Protein AF-A0A401TE16-F1 (afdb_monomer)

Foldseek 3Di:
DPPVVVLDADDPDDPVVVVVLLVVLVVVVVVQVVDPDHDLDDPLVSDSCSVVVVLVVLVVVCVVVVHDSVPDDDDDDDDPDDPVPSPDHDDDD

InterPro domains:
  IPR026983 Dynein heavy chain [PTHR22878] (7-86)
  IPR041228 Dynein heavy chain, C-terminal domain [PF18199] (7-90)
  IPR043160 Dynein heavy chain, C-terminal domain, barrel region [G3DSA:3.10.490.20] (50-92)

Secondary structure (DSSP, 8-state):
--SGGGGSPP--S-HHHHHHHHHHHHHHHHHHHT-SS--SS--GGGSS-HHHHHHHHHHHHHHHHT--GGG---------S-GGG--SPPPP-

Structure (mmCIF, N/CA/C/O backbone):
data_AF-A0A401TE16-F1
#
_entry.id   AF-A0A401TE16-F1
#
loop_
_atom_site.group_PDB
_atom_site.id
_atom_site.type_symbol
_atom_site.label_atom_id
_atom_site.label_alt_id
_atom_site.label_comp_id
_atom_site.label_asym_id
_atom_site.label_entity_id
_atom_site.label_seq_id
_atom_site.pdbx_PDB_ins_code
_atom_site.Cartn_x
_atom_site.Cartn_y
_atom_site.Cartn_z
_atom_site.occupancy
_atom_site.B_iso_or_equiv
_atom_site.auth_seq_id
_atom_site.auth_comp_id
_atom_site.auth_asym_id
_atom_site.auth_atom_id
_atom_site.pdbx_PDB_model_num
ATOM 1 N N . LEU A 1 1 ? -12.878 23.739 12.180 1.00 40.44 1 LEU A N 1
ATOM 2 C CA . LEU A 1 1 ? -12.461 22.489 12.861 1.00 40.44 1 LEU A CA 1
ATOM 3 C C . LEU A 1 1 ? -13.090 21.216 12.248 1.00 40.44 1 LEU A C 1
ATOM 5 O O . LEU A 1 1 ? -13.186 20.213 12.936 1.00 40.44 1 LEU A O 1
ATOM 9 N N . ALA A 1 2 ? -13.498 21.216 10.968 1.00 43.56 2 ALA A N 1
ATOM 10 C CA . ALA A 1 2 ? -14.246 20.103 10.351 1.00 43.56 2 ALA A CA 1
ATOM 11 C C . ALA A 1 2 ? -13.608 19.571 9.049 1.00 43.56 2 ALA A C 1
ATOM 13 O O . ALA A 1 2 ? -14.290 18.985 8.221 1.00 43.56 2 ALA A O 1
ATOM 14 N N . ILE A 1 3 ? -12.307 19.801 8.844 1.00 46.97 3 ILE A N 1
ATOM 15 C CA . ILE A 1 3 ? -11.620 19.426 7.593 1.00 46.97 3 ILE A CA 1
ATOM 16 C C . ILE A 1 3 ? -10.877 18.083 7.734 1.00 46.97 3 ILE A C 1
ATOM 18 O O . ILE A 1 3 ? -10.700 17.375 6.752 1.00 46.97 3 ILE A O 1
ATOM 22 N N . HIS A 1 4 ? -10.533 17.648 8.953 1.00 49.03 4 HIS A N 1
ATOM 23 C CA . HIS A 1 4 ? -9.722 16.437 9.146 1.00 49.03 4 HIS A CA 1
ATOM 24 C C . HIS A 1 4 ? -10.481 15.105 9.005 1.00 49.03 4 HIS A C 1
ATOM 26 O O . HIS A 1 4 ? -9.876 14.108 8.624 1.00 49.03 4 HIS A O 1
ATOM 32 N N . PHE A 1 5 ? -11.796 15.064 9.256 1.00 42.72 5 PHE A N 1
ATOM 33 C CA . PHE A 1 5 ? -12.589 13.830 9.103 1.00 42.72 5 PHE A CA 1
ATOM 34 C C . PHE A 1 5 ? -13.029 13.552 7.655 1.00 42.72 5 PHE A C 1
ATOM 36 O O . PHE A 1 5 ? -13.472 12.447 7.357 1.00 42.72 5 PHE A O 1
ATOM 43 N N . LEU A 1 6 ? -12.862 14.513 6.738 1.00 44.81 6 LEU A N 1
ATOM 44 C CA . LEU A 1 6 ? -13.185 14.355 5.313 1.00 44.81 6 LEU A CA 1
ATOM 45 C C . LEU A 1 6 ? -12.119 13.571 4.520 1.00 44.81 6 LEU A C 1
ATOM 47 O O . LEU A 1 6 ? -12.308 13.333 3.333 1.00 44.81 6 LEU A O 1
ATOM 51 N N . GLN A 1 7 ? -11.020 13.144 5.155 1.00 59.91 7 GLN A N 1
ATOM 52 C CA . GLN A 1 7 ? -9.979 12.301 4.540 1.00 59.91 7 GLN A CA 1
ATOM 53 C C . GLN A 1 7 ? -10.082 10.810 4.908 1.00 59.91 7 GLN A C 1
ATOM 55 O O . GLN A 1 7 ? -9.154 10.041 4.655 1.00 59.91 7 GLN A O 1
ATOM 60 N N . ALA A 1 8 ? -11.183 10.376 5.521 1.00 66.06 8 ALA A N 1
ATOM 61 C CA . ALA A 1 8 ? -11.443 8.952 5.709 1.00 66.06 8 ALA A CA 1
ATOM 62 C C . ALA A 1 8 ? -11.902 8.287 4.398 1.00 66.06 8 ALA A C 1
ATOM 64 O O . ALA A 1 8 ? -12.451 8.942 3.513 1.00 66.06 8 ALA A O 1
ATOM 65 N N . TYR A 1 9 ? -11.711 6.969 4.278 1.00 80.94 9 TYR A N 1
ATOM 66 C CA . TYR A 1 9 ? -12.238 6.214 3.141 1.00 80.94 9 TYR A CA 1
ATOM 67 C C . TYR A 1 9 ? -13.783 6.272 3.140 1.00 80.94 9 TYR A C 1
ATOM 69 O O . TYR A 1 9 ? -14.400 6.120 4.204 1.00 80.94 9 TYR A O 1
ATOM 77 N N . PRO A 1 10 ? -14.427 6.499 1.980 1.00 81.31 10 PRO A N 1
ATOM 78 C CA . PRO A 1 10 ? -15.881 6.572 1.894 1.00 81.31 10 PRO A CA 1
ATOM 79 C C . PRO A 1 10 ? -16.505 5.228 2.288 1.00 81.31 10 PRO A C 1
ATOM 81 O O . PRO A 1 10 ? -16.021 4.163 1.905 1.00 81.31 10 PRO A O 1
ATOM 84 N N . SER A 1 11 ? -17.580 5.268 3.077 1.00 85.44 11 SER A N 1
ATOM 85 C CA . SER A 1 11 ? -18.240 4.066 3.585 1.00 85.44 11 SER A CA 1
ATOM 86 C C . SER A 1 11 ? -19.720 4.309 3.854 1.00 85.44 11 SER A C 1
ATOM 88 O O . SER A 1 11 ? -20.102 5.364 4.349 1.00 85.44 11 SER A O 1
ATOM 90 N N . MET A 1 12 ? -20.535 3.290 3.578 1.00 91.38 12 MET A N 1
ATOM 91 C CA . MET A 1 12 ? -21.960 3.236 3.935 1.00 91.38 12 MET A CA 1
ATOM 92 C C . MET A 1 12 ? -22.203 2.472 5.251 1.00 91.38 12 MET A C 1
ATOM 94 O O . MET A 1 12 ? -23.344 2.197 5.618 1.00 91.38 12 MET A O 1
ATOM 98 N N . LYS A 1 13 ? -21.137 2.074 5.961 1.00 89.25 13 LYS A N 1
ATOM 99 C CA . LYS A 1 13 ? -21.234 1.371 7.248 1.00 89.25 13 LYS A CA 1
ATOM 100 C C . LYS A 1 13 ? -21.739 2.331 8.331 1.00 89.25 13 LYS A C 1
ATOM 102 O O . LYS A 1 13 ? -21.332 3.487 8.384 1.00 89.25 13 LYS A O 1
ATOM 107 N N . GLN A 1 14 ? -22.559 1.826 9.254 1.00 94.81 14 GLN A N 1
ATOM 108 C CA . GLN A 1 14 ? -22.880 2.550 10.489 1.00 94.81 14 GLN A CA 1
ATOM 109 C C . GLN A 1 14 ? -21.607 2.825 11.296 1.00 94.81 14 GLN A C 1
ATOM 111 O O . GLN A 1 14 ? -20.665 2.032 11.239 1.00 94.81 14 GLN A O 1
ATOM 116 N N . LEU A 1 15 ? -21.607 3.887 12.108 1.00 92.50 15 LEU A N 1
ATOM 117 C CA . LEU A 1 15 ? -20.424 4.349 12.843 1.00 92.50 15 LEU A CA 1
ATOM 118 C C . LEU A 1 15 ? -19.703 3.221 13.597 1.00 92.50 15 LEU A C 1
ATOM 120 O O . LEU A 1 15 ? -18.506 3.051 13.425 1.00 92.50 15 LEU A O 1
ATOM 124 N N . GLY A 1 16 ? -20.423 2.388 14.357 1.00 95.25 16 GLY A N 1
ATOM 125 C CA . GLY A 1 16 ? -19.798 1.287 15.100 1.00 95.25 16 GLY A CA 1
ATOM 126 C C . GLY A 1 16 ? -19.104 0.251 14.204 1.00 95.25 16 GLY A C 1
ATOM 127 O O . GLY A 1 16 ? -18.023 -0.232 14.535 1.00 95.25 16 GLY A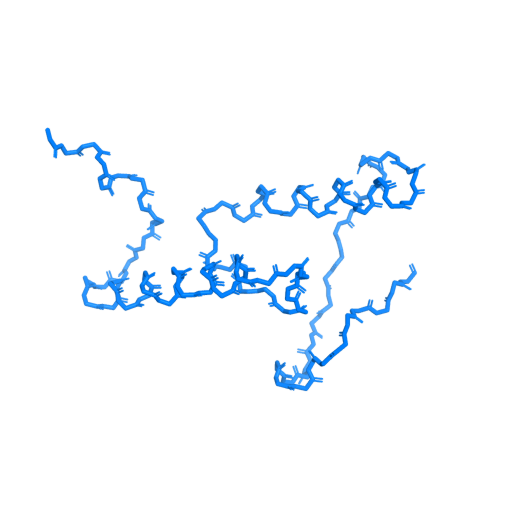 O 1
ATOM 128 N N . ALA A 1 17 ? -19.696 -0.078 13.052 1.00 94.94 17 ALA A N 1
ATOM 129 C CA . ALA A 1 17 ? -19.082 -0.977 12.075 1.00 94.94 17 ALA A CA 1
ATOM 130 C C . ALA A 1 17 ? -17.913 -0.306 11.336 1.00 94.94 17 ALA A C 1
ATOM 132 O O . ALA A 1 17 ? -16.900 -0.953 11.084 1.00 94.94 17 ALA A O 1
ATOM 133 N N . TRP A 1 18 ? -18.029 0.988 11.034 1.00 93.38 18 TRP A N 1
ATOM 134 C CA . TRP A 1 18 ? -16.965 1.785 10.431 1.00 93.38 18 TRP A CA 1
ATOM 135 C C . TRP A 1 18 ? -15.743 1.907 11.352 1.00 93.38 18 TRP A C 1
ATOM 137 O O . TRP A 1 18 ? -14.622 1.692 10.900 1.00 93.38 18 TRP A O 1
ATOM 147 N N . THR A 1 19 ? -15.940 2.167 12.648 1.00 94.00 19 THR A N 1
ATOM 148 C CA . THR A 1 19 ? -14.844 2.271 13.623 1.00 94.00 19 THR A CA 1
ATOM 149 C C . THR A 1 19 ? -14.100 0.949 13.758 1.00 94.00 19 THR A C 1
ATOM 151 O O . THR A 1 19 ? -12.873 0.944 13.754 1.00 94.00 19 THR A O 1
ATOM 154 N N . ARG A 1 20 ? -14.815 -0.184 13.815 1.00 95.44 20 ARG A N 1
ATOM 155 C CA . ARG A 1 20 ? -14.164 -1.503 13.822 1.00 95.44 20 ARG A CA 1
ATOM 156 C C . ARG A 1 20 ? -13.359 -1.737 12.547 1.00 95.44 20 ARG A C 1
ATOM 158 O O . ARG A 1 20 ? -12.218 -2.167 12.639 1.00 95.44 20 ARG A O 1
ATOM 165 N N . ASP A 1 21 ? -13.914 -1.425 11.377 1.00 94.12 21 ASP A N 1
ATOM 166 C CA . ASP A 1 21 ? -13.201 -1.557 10.099 1.00 94.12 21 ASP A CA 1
ATOM 167 C C . ASP A 1 21 ? -11.939 -0.684 10.057 1.00 94.12 21 ASP A C 1
ATOM 169 O O . ASP A 1 21 ? -10.891 -1.133 9.605 1.00 94.12 21 ASP A O 1
ATOM 173 N N . LEU A 1 22 ? -12.015 0.542 10.587 1.00 92.81 22 LEU A N 1
ATOM 174 C CA . LEU A 1 22 ? -10.861 1.429 10.710 1.00 92.81 22 LEU A CA 1
ATOM 175 C C . LEU A 1 22 ? -9.765 0.822 11.595 1.00 92.81 22 LEU A C 1
ATOM 177 O O . LEU A 1 22 ? -8.604 0.861 11.201 1.00 92.81 22 LEU A O 1
ATOM 181 N N . VAL A 1 23 ? -10.119 0.239 12.746 1.00 95.25 23 VAL A N 1
ATOM 182 C CA . VAL A 1 23 ? -9.151 -0.433 13.630 1.00 95.25 23 VAL A CA 1
ATOM 183 C C . VAL A 1 23 ? -8.422 -1.553 12.882 1.00 95.25 23 VAL A C 1
ATOM 185 O O . VAL A 1 23 ? -7.196 -1.538 12.840 1.00 95.25 23 VAL A O 1
ATOM 188 N N . HIS A 1 24 ? -9.145 -2.427 12.173 1.00 94.94 24 HIS A N 1
ATOM 189 C CA . HIS A 1 24 ? -8.527 -3.513 11.395 1.00 94.94 24 HIS A CA 1
ATOM 190 C C . HIS A 1 24 ? -7.594 -2.984 10.290 1.00 94.94 24 HIS A C 1
ATOM 192 O O . HIS A 1 24 ? -6.517 -3.532 10.051 1.00 94.94 24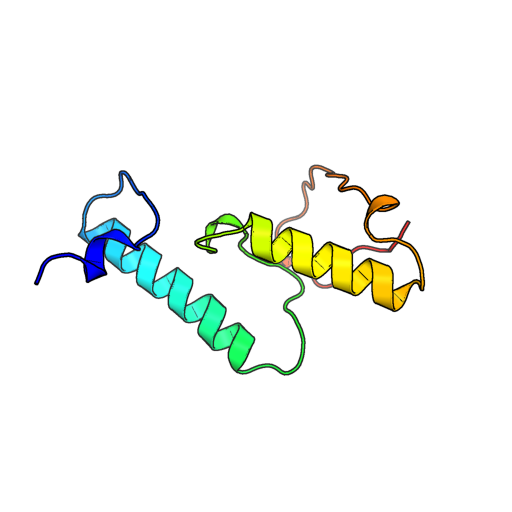 HIS A O 1
ATOM 198 N N . ARG A 1 25 ? -7.978 -1.892 9.613 1.00 94.06 25 ARG A N 1
ATOM 199 C CA . ARG A 1 25 ? -7.131 -1.243 8.596 1.00 94.06 25 ARG A CA 1
ATOM 200 C C . ARG A 1 25 ? -5.853 -0.655 9.187 1.00 94.06 25 ARG A C 1
ATOM 202 O O . ARG A 1 25 ? -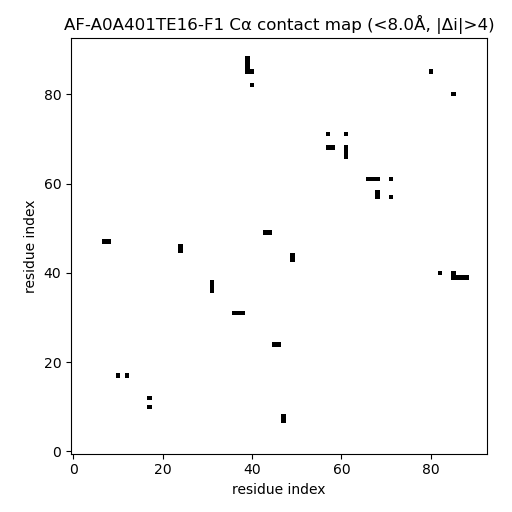4.821 -0.684 8.526 1.00 94.06 25 ARG A O 1
ATOM 209 N N . VAL A 1 26 ? -5.911 -0.095 10.392 1.00 93.81 26 VAL A N 1
ATOM 210 C CA . VAL A 1 26 ? -4.721 0.434 11.073 1.00 93.81 26 VAL A CA 1
ATOM 211 C C . VAL A 1 26 ? -3.821 -0.712 11.524 1.00 93.81 26 VAL A C 1
ATOM 213 O O . VAL A 1 26 ? -2.621 -0.668 11.269 1.00 93.81 26 VAL A O 1
ATOM 216 N N . GLU A 1 27 ? -4.394 -1.760 12.115 1.00 94.44 27 GLU A N 1
ATOM 217 C CA . GLU A 1 27 ? -3.657 -2.936 12.585 1.00 94.44 27 GLU A CA 1
ATOM 218 C C . GLU A 1 27 ? -2.887 -3.634 11.459 1.00 94.44 27 GLU A C 1
ATOM 220 O O . GLU A 1 27 ? -1.718 -3.967 11.650 1.00 94.44 27 GLU A O 1
ATOM 225 N N . GLN A 1 28 ? -3.473 -3.799 10.264 1.00 91.38 28 GLN A N 1
ATOM 226 C CA . GLN A 1 28 ? -2.736 -4.409 9.147 1.00 91.38 28 GLN A CA 1
ATOM 227 C C . GLN A 1 28 ? -1.498 -3.581 8.756 1.00 91.38 28 GLN A C 1
ATOM 229 O O . GLN A 1 28 ? -0.451 -4.141 8.436 1.00 91.38 28 GLN A O 1
ATOM 234 N N . LEU A 1 29 ? -1.629 -2.247 8.742 1.00 92.12 29 LEU A N 1
ATOM 235 C CA . LEU A 1 29 ? -0.568 -1.344 8.299 1.00 92.12 29 LEU A CA 1
ATOM 236 C C . LEU A 1 29 ? 0.5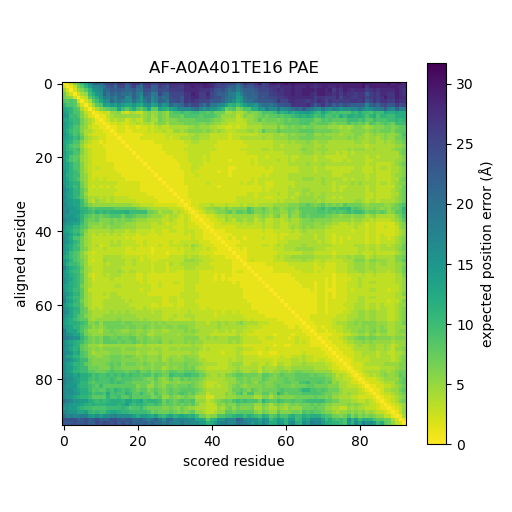23 -1.259 9.362 1.00 92.12 29 LEU A C 1
ATOM 238 O O . LEU A 1 29 ? 1.700 -1.277 9.015 1.00 92.12 29 LEU A O 1
ATOM 242 N N . ALA A 1 30 ? 0.133 -1.227 10.638 1.00 93.69 30 ALA A N 1
ATOM 243 C CA . ALA A 1 30 ? 1.053 -1.304 11.765 1.00 93.69 30 ALA A CA 1
ATOM 244 C C . ALA A 1 30 ? 1.848 -2.617 11.731 1.00 93.69 30 ALA A C 1
ATOM 246 O O . ALA A 1 30 ? 3.076 -2.584 11.731 1.00 93.69 30 ALA A O 1
ATOM 247 N N . LYS A 1 31 ? 1.165 -3.758 11.566 1.00 92.38 31 LYS A N 1
ATOM 248 C CA . LYS A 1 31 ? 1.815 -5.070 11.457 1.00 92.38 31 LYS A CA 1
ATOM 249 C C . LYS A 1 31 ? 2.789 -5.140 10.282 1.00 92.38 31 LYS A C 1
ATOM 251 O O . LYS A 1 31 ? 3.864 -5.711 10.417 1.00 92.38 31 LYS A O 1
ATOM 256 N N . TRP A 1 32 ? 2.438 -4.567 9.129 1.00 92.31 32 TRP A N 1
ATOM 257 C CA . TRP A 1 32 ? 3.374 -4.496 8.007 1.00 92.31 32 TRP A CA 1
ATOM 258 C C . TRP A 1 32 ? 4.580 -3.603 8.335 1.00 92.31 32 TRP A C 1
ATOM 260 O O . TRP A 1 32 ? 5.714 -4.008 8.087 1.00 92.31 32 TRP A O 1
ATOM 270 N N . ALA A 1 33 ? 4.360 -2.435 8.944 1.00 93.12 33 ALA A N 1
ATOM 271 C CA . ALA A 1 33 ? 5.427 -1.504 9.315 1.00 93.12 33 ALA A CA 1
ATOM 272 C C . ALA A 1 33 ? 6.431 -2.085 10.332 1.00 93.12 33 ALA A C 1
ATOM 274 O O . ALA A 1 33 ? 7.586 -1.667 10.352 1.00 93.12 33 ALA A O 1
ATOM 275 N N . GLU A 1 34 ? 6.016 -3.060 11.142 1.00 93.94 34 GLU A N 1
ATOM 276 C CA . GLU A 1 34 ? 6.882 -3.789 12.081 1.00 93.94 34 GLU A CA 1
ATOM 277 C C . GLU A 1 34 ? 7.817 -4.805 11.399 1.00 93.94 34 GLU A C 1
ATOM 279 O O . GLU A 1 34 ? 8.733 -5.331 12.032 1.00 93.94 34 GLU A O 1
ATOM 284 N N . THR A 1 35 ? 7.614 -5.092 10.110 1.00 88.75 35 THR A N 1
ATOM 285 C CA . THR A 1 35 ? 8.371 -6.107 9.366 1.00 88.75 35 THR A CA 1
ATOM 286 C C . THR A 1 35 ? 9.236 -5.491 8.269 1.00 88.75 35 THR A C 1
ATOM 288 O O . THR A 1 35 ? 8.828 -4.573 7.564 1.00 88.75 35 THR A O 1
ATOM 291 N N . THR A 1 36 ? 10.432 -6.045 8.056 1.00 85.38 36 THR A N 1
ATOM 292 C CA . THR A 1 36 ? 11.331 -5.622 6.962 1.00 85.38 36 THR A CA 1
ATOM 293 C C . THR A 1 36 ? 10.896 -6.169 5.593 1.00 85.38 36 THR A C 1
ATOM 295 O O . THR A 1 36 ? 11.417 -5.753 4.558 1.00 85.38 36 THR A O 1
ATOM 298 N N . HIS A 1 37 ? 9.954 -7.116 5.564 1.00 86.12 37 HIS A N 1
ATOM 299 C CA . HIS A 1 37 ? 9.516 -7.810 4.355 1.00 86.12 37 HIS A CA 1
ATOM 300 C C . HIS A 1 37 ? 8.023 -7.585 4.089 1.00 86.12 37 HIS A C 1
ATOM 302 O O . HIS A 1 37 ? 7.236 -7.561 5.032 1.00 86.12 37 HIS A O 1
ATOM 308 N N . PRO A 1 38 ? 7.607 -7.440 2.818 1.00 87.44 38 PRO A N 1
ATOM 309 C CA . PRO A 1 38 ? 6.193 -7.334 2.485 1.00 87.44 38 PRO A CA 1
ATOM 310 C C . PRO A 1 38 ? 5.434 -8.630 2.838 1.00 87.44 38 PRO A C 1
ATOM 312 O O . PRO A 1 38 ? 5.977 -9.719 2.636 1.00 87.44 38 PRO A O 1
ATOM 315 N N . PRO A 1 39 ? 4.177 -8.534 3.314 1.00 89.94 39 PRO A N 1
ATOM 316 C CA . PRO A 1 39 ? 3.271 -9.671 3.425 1.00 89.94 39 PRO A CA 1
ATOM 317 C C . PRO A 1 39 ? 3.115 -10.430 2.102 1.00 89.94 39 PRO A C 1
ATOM 319 O O . PRO A 1 39 ? 3.207 -9.845 1.025 1.00 89.94 39 PRO A O 1
ATOM 322 N N . ILE A 1 40 ? 2.813 -11.729 2.186 1.00 89.00 40 ILE A N 1
ATOM 323 C CA . ILE A 1 40 ? 2.479 -12.552 1.009 1.00 89.00 40 ILE A CA 1
ATOM 324 C C . ILE A 1 40 ? 1.108 -12.151 0.446 1.00 89.00 40 ILE A C 1
ATOM 326 O O . ILE A 1 40 ? 0.919 -12.097 -0.766 1.00 89.00 40 ILE A O 1
ATOM 330 N N . ILE A 1 41 ? 0.165 -11.826 1.337 1.00 90.00 41 ILE A N 1
ATOM 331 C CA . ILE A 1 41 ? -1.212 -11.455 1.007 1.00 90.00 41 ILE A CA 1
ATOM 332 C C . ILE A 1 41 ? -1.474 -10.042 1.523 1.00 90.00 41 ILE A C 1
ATOM 334 O O . ILE A 1 41 ? -1.193 -9.728 2.680 1.00 90.00 41 ILE A O 1
ATOM 338 N N . PHE A 1 42 ? -2.051 -9.199 0.670 1.00 91.75 42 PHE A N 1
ATOM 339 C CA . PHE A 1 42 ? -2.469 -7.846 1.022 1.00 91.75 42 PHE A CA 1
ATOM 340 C C . PHE A 1 42 ? -3.991 -7.721 0.952 1.00 91.75 42 PHE A C 1
ATOM 342 O O . PHE A 1 42 ? -4.598 -8.034 -0.073 1.00 91.75 42 PHE A O 1
ATOM 349 N N . TRP A 1 43 ? -4.615 -7.161 1.992 1.00 93.50 43 TRP A N 1
ATOM 350 C CA . TRP A 1 43 ? -6.025 -6.774 1.940 1.00 93.50 43 TRP A CA 1
ATOM 351 C C . TRP A 1 43 ? -6.166 -5.445 1.184 1.00 93.50 43 TRP A C 1
ATOM 353 O O . TRP A 1 43 ? -6.184 -4.357 1.765 1.00 93.50 43 TRP A O 1
ATOM 363 N N . ILE A 1 44 ? -6.250 -5.533 -0.149 1.00 91.44 44 ILE A N 1
ATOM 364 C CA . ILE A 1 44 ? -6.280 -4.374 -1.062 1.00 91.44 44 ILE A CA 1
ATOM 365 C C . ILE A 1 44 ? -7.374 -3.365 -0.692 1.00 91.44 44 ILE A C 1
ATOM 367 O O . ILE A 1 44 ? -7.126 -2.160 -0.674 1.00 91.44 44 ILE A O 1
ATOM 371 N N . SER A 1 45 ? -8.576 -3.831 -0.341 1.00 89.94 45 SER A N 1
ATOM 372 C CA . SER A 1 45 ? -9.672 -2.930 0.039 1.00 89.94 45 SER A CA 1
ATOM 373 C C . SER A 1 45 ? -9.450 -2.223 1.378 1.00 89.94 45 SER A C 1
ATOM 375 O O . SER A 1 45 ? -10.208 -1.310 1.705 1.00 89.94 45 SER A O 1
ATOM 377 N N . GLY A 1 46 ? -8.439 -2.632 2.150 1.00 90.81 46 GLY A N 1
ATOM 378 C CA . GLY A 1 46 ? -8.010 -1.983 3.384 1.00 90.81 46 GLY A CA 1
ATOM 379 C C . GLY A 1 46 ? -7.236 -0.677 3.154 1.00 90.81 46 GLY A C 1
ATOM 380 O O . GLY A 1 46 ? -7.222 0.181 4.038 1.00 90.81 46 GLY A O 1
ATOM 381 N N . PHE A 1 47 ? -6.669 -0.469 1.961 1.00 90.19 47 PHE A N 1
ATOM 382 C CA . PHE A 1 47 ? -5.989 0.777 1.598 1.00 90.19 47 PHE A CA 1
ATOM 383 C C . PHE A 1 47 ? -6.983 1.898 1.275 1.00 90.19 47 PHE A C 1
ATOM 385 O O . PHE A 1 47 ? -8.006 1.674 0.632 1.00 90.19 47 PHE A O 1
ATOM 392 N N . THR A 1 48 ? -6.645 3.132 1.657 1.00 89.00 48 THR A N 1
ATOM 393 C CA . THR A 1 48 ? -7.412 4.329 1.263 1.00 89.00 48 THR A CA 1
ATOM 394 C C . THR A 1 48 ? -7.235 4.652 -0.225 1.00 89.00 48 THR A C 1
ATOM 396 O O . THR A 1 48 ? -8.177 5.084 -0.879 1.00 89.00 48 THR A O 1
ATOM 399 N N . PHE A 1 49 ? -6.037 4.408 -0.772 1.00 87.44 49 PHE A N 1
ATOM 400 C CA . PHE A 1 49 ? -5.682 4.680 -2.170 1.00 87.44 49 PHE A CA 1
ATOM 401 C C . PHE A 1 49 ? -4.988 3.459 -2.805 1.00 87.44 49 PHE A C 1
ATOM 403 O O . PHE A 1 49 ? -3.766 3.467 -2.977 1.00 87.44 49 PHE A O 1
ATOM 410 N N . PRO A 1 50 ? -5.734 2.393 -3.155 1.00 92.19 50 PRO A N 1
ATOM 411 C CA . PRO A 1 50 ? -5.150 1.146 -3.658 1.00 92.19 50 PRO A CA 1
ATOM 412 C C . PRO A 1 50 ? -4.361 1.332 -4.962 1.00 92.19 50 PRO A C 1
ATOM 414 O O . PRO A 1 50 ? -3.349 0.668 -5.165 1.00 92.19 50 PRO A O 1
ATOM 417 N N . THR A 1 51 ? -4.748 2.282 -5.818 1.00 93.00 51 THR A N 1
ATOM 418 C CA . THR A 1 51 ? -4.036 2.567 -7.073 1.00 93.00 51 THR A CA 1
ATOM 419 C C . THR A 1 51 ? -2.585 2.988 -6.841 1.00 93.00 51 THR A C 1
ATOM 421 O O . THR A 1 51 ? -1.705 2.562 -7.579 1.00 93.00 51 THR A O 1
ATOM 424 N N . GLY A 1 52 ? -2.307 3.772 -5.792 1.00 93.88 52 GLY A N 1
ATOM 425 C CA . GLY A 1 52 ? -0.937 4.180 -5.465 1.00 93.88 52 GLY A CA 1
ATOM 426 C C . GLY A 1 52 ? -0.056 2.992 -5.075 1.00 93.88 52 GLY A C 1
ATOM 427 O O . GLY A 1 52 ? 1.093 2.907 -5.504 1.00 93.88 52 GLY A O 1
ATOM 428 N N . PHE A 1 53 ? -0.621 2.039 -4.328 1.00 93.81 53 PHE A N 1
ATOM 429 C CA . PHE A 1 53 ? 0.052 0.786 -3.992 1.00 93.81 53 PHE A CA 1
ATOM 430 C C . PHE A 1 53 ? 0.345 -0.049 -5.245 1.00 93.81 53 PHE A C 1
ATOM 432 O O . PHE A 1 53 ? 1.486 -0.456 -5.447 1.00 93.81 53 PHE A O 1
ATOM 439 N N . LEU A 1 54 ? -0.643 -0.242 -6.126 1.00 95.50 54 LEU A N 1
ATOM 440 C CA . LEU A 1 54 ? -0.449 -0.989 -7.374 1.00 95.50 54 LEU A CA 1
ATOM 441 C C . LEU A 1 54 ? 0.635 -0.346 -8.255 1.00 95.50 54 LEU A C 1
ATOM 443 O O . LEU A 1 54 ? 1.520 -1.039 -8.754 1.00 95.50 54 LEU A O 1
ATOM 447 N N . THR A 1 55 ? 0.644 0.981 -8.385 1.00 95.75 55 THR A N 1
ATOM 448 C CA . THR A 1 55 ? 1.709 1.689 -9.109 1.00 95.75 55 THR A CA 1
ATOM 449 C C . THR A 1 55 ? 3.081 1.453 -8.476 1.00 95.75 55 THR A C 1
ATOM 451 O O . THR A 1 55 ? 4.049 1.211 -9.196 1.00 95.75 55 THR A O 1
ATOM 454 N N . ALA A 1 56 ? 3.186 1.469 -7.144 1.00 94.69 56 ALA A N 1
ATOM 455 C CA . ALA A 1 56 ? 4.442 1.182 -6.454 1.00 94.69 56 ALA A CA 1
ATOM 456 C C . ALA A 1 56 ? 4.928 -0.257 -6.706 1.00 94.69 56 ALA A C 1
ATOM 458 O O . ALA A 1 56 ? 6.125 -0.470 -6.903 1.00 94.69 56 ALA A O 1
ATOM 459 N N . VAL A 1 57 ? 4.016 -1.235 -6.765 1.00 94.31 57 VAL A N 1
ATOM 460 C CA . VAL A 1 57 ? 4.358 -2.628 -7.099 1.00 94.31 57 VAL A CA 1
ATOM 461 C C . VAL A 1 57 ? 4.855 -2.747 -8.542 1.00 94.31 57 VAL A C 1
ATOM 463 O O . VAL A 1 57 ? 5.896 -3.366 -8.763 1.00 94.31 57 VAL A O 1
ATOM 466 N N . LEU A 1 58 ? 4.191 -2.104 -9.511 1.00 95.50 58 LEU A N 1
ATOM 467 C CA . LEU A 1 58 ? 4.666 -2.062 -10.902 1.00 95.50 58 LEU A CA 1
ATOM 468 C C . LEU A 1 58 ? 6.061 -1.435 -10.999 1.00 95.50 58 LEU A C 1
ATOM 470 O O . LEU A 1 58 ? 6.942 -1.979 -11.658 1.00 95.50 58 LEU A O 1
ATOM 474 N N . GLN A 1 59 ? 6.296 -0.323 -10.300 1.00 96.38 59 GLN A N 1
ATOM 475 C CA . GLN A 1 59 ? 7.609 0.326 -10.258 1.00 96.38 59 GLN A CA 1
ATOM 476 C C . GLN A 1 59 ? 8.681 -0.573 -9.629 1.00 96.38 59 GLN A C 1
ATOM 478 O O . GLN A 1 59 ? 9.808 -0.622 -10.124 1.00 96.38 59 GLN A O 1
ATOM 483 N N . LEU A 1 60 ? 8.350 -1.291 -8.552 1.00 94.12 60 LEU A N 1
ATOM 484 C CA . LEU A 1 60 ? 9.259 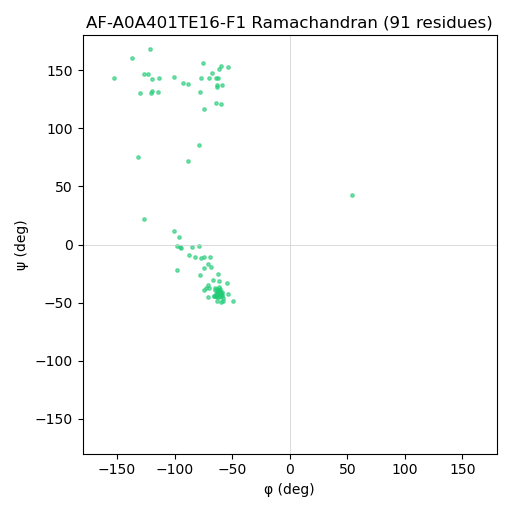-2.240 -7.912 1.00 94.12 60 LEU A CA 1
ATOM 485 C C . LEU A 1 60 ? 9.612 -3.396 -8.860 1.00 94.12 60 LEU A C 1
ATOM 487 O O . LEU A 1 60 ? 10.789 -3.736 -8.990 1.00 94.12 60 LEU A O 1
ATOM 491 N N . ALA A 1 61 ? 8.623 -3.959 -9.556 1.00 93.50 61 ALA A N 1
ATOM 492 C CA . ALA A 1 61 ? 8.826 -5.016 -10.542 1.00 93.50 61 ALA A CA 1
ATOM 493 C C . ALA A 1 61 ? 9.657 -4.532 -11.744 1.00 93.50 61 ALA A C 1
ATOM 495 O O . ALA A 1 61 ? 10.608 -5.205 -12.140 1.00 93.50 61 ALA A O 1
ATOM 496 N N . ALA A 1 62 ? 9.364 -3.341 -12.273 1.00 96.56 62 ALA A N 1
ATOM 497 C CA . ALA A 1 62 ? 10.113 -2.729 -13.369 1.00 96.56 62 ALA A CA 1
ATOM 498 C C . ALA A 1 62 ? 11.595 -2.547 -13.008 1.00 96.56 62 ALA A C 1
ATOM 500 O O . ALA A 1 62 ? 12.474 -2.945 -13.771 1.00 96.56 62 ALA A O 1
ATOM 501 N N . ARG A 1 63 ? 11.877 -2.032 -11.801 1.00 96.25 63 ARG A N 1
ATOM 502 C CA . ARG A 1 63 ? 13.247 -1.877 -11.281 1.00 96.25 63 ARG A CA 1
ATOM 503 C C . ARG A 1 63 ? 13.948 -3.219 -11.091 1.00 96.25 63 ARG A C 1
ATOM 505 O O . ARG A 1 63 ? 15.110 -3.339 -11.458 1.00 96.25 63 ARG A O 1
ATOM 512 N N . LYS A 1 64 ? 13.252 -4.224 -10.548 1.00 94.31 64 LYS A N 1
ATOM 513 C CA . LYS A 1 64 ? 13.803 -5.575 -10.349 1.00 94.31 64 LYS A CA 1
ATOM 514 C C . LYS A 1 64 ? 14.200 -6.233 -11.675 1.00 94.31 64 LYS A C 1
ATOM 516 O O . LYS A 1 64 ? 15.207 -6.928 -11.722 1.00 94.31 64 LYS A O 1
ATOM 521 N N . ASN A 1 65 ? 13.426 -5.995 -12.732 1.00 94.38 65 ASN A N 1
ATOM 522 C CA . ASN A 1 65 ? 13.625 -6.605 -14.047 1.00 94.38 65 ASN A CA 1
ATOM 523 C C . ASN A 1 65 ? 14.380 -5.703 -15.043 1.00 94.38 65 ASN A C 1
ATOM 525 O O . ASN A 1 65 ? 14.643 -6.129 -16.160 1.00 94.38 65 ASN A O 1
ATOM 529 N N . THR A 1 66 ? 14.758 -4.479 -14.657 1.00 96.50 66 THR A N 1
ATOM 530 C CA . THR A 1 66 ? 15.418 -3.483 -15.531 1.00 96.50 66 THR A CA 1
ATOM 531 C C . THR A 1 66 ? 14.642 -3.206 -16.831 1.00 96.50 66 THR A C 1
ATOM 533 O O . THR A 1 66 ? 15.217 -3.101 -17.912 1.00 96.50 66 THR A O 1
ATOM 536 N N . ILE A 1 67 ? 13.318 -3.087 -16.732 1.00 96.56 67 ILE A N 1
ATOM 537 C CA . ILE A 1 67 ? 12.420 -2.778 -17.860 1.00 96.56 67 ILE A CA 1
ATOM 538 C C . ILE A 1 67 ? 11.630 -1.495 -17.594 1.00 96.56 67 ILE A C 1
ATOM 540 O O . ILE A 1 67 ? 11.623 -0.975 -16.476 1.00 96.56 67 ILE A O 1
ATOM 544 N N . SER A 1 68 ? 10.958 -0.973 -18.624 1.00 95.94 68 SER A N 1
ATOM 545 C CA . SER A 1 68 ? 10.053 0.168 -18.457 1.00 95.94 68 SER A CA 1
ATOM 546 C C . SER A 1 68 ? 8.830 -0.228 -17.623 1.00 95.94 68 SER A C 1
ATOM 548 O O . SER A 1 68 ? 8.344 -1.355 -17.701 1.00 95.94 68 SER A O 1
ATOM 550 N N . VAL A 1 69 ? 8.289 0.711 -16.845 1.00 94.94 69 VAL A N 1
ATOM 551 C CA . VAL A 1 69 ? 7.015 0.486 -16.144 1.00 94.94 69 VAL A CA 1
ATOM 552 C C . VAL A 1 69 ? 5.852 0.367 -17.133 1.00 94.94 69 VAL A C 1
ATOM 554 O O . VAL A 1 69 ? 4.935 -0.409 -16.893 1.00 94.94 69 VAL A O 1
ATOM 557 N N . ASP A 1 70 ? 5.936 1.052 -18.277 1.00 95.44 70 ASP A N 1
ATOM 558 C CA . ASP A 1 70 ? 4.892 1.046 -19.310 1.00 95.44 70 ASP A CA 1
ATOM 559 C C . ASP A 1 70 ? 4.793 -0.294 -20.055 1.00 95.44 70 ASP A C 1
ATOM 561 O O . ASP A 1 70 ? 3.791 -0.563 -20.710 1.00 95.44 70 ASP A O 1
ATOM 565 N N . SER A 1 71 ? 5.822 -1.148 -19.963 1.00 94.94 71 SER A N 1
ATOM 566 C CA . SER A 1 71 ? 5.779 -2.502 -20.530 1.00 94.94 71 SER A CA 1
ATOM 567 C C . SER A 1 71 ? 5.127 -3.530 -19.602 1.00 94.94 71 SER A C 1
ATOM 569 O O . SER A 1 71 ? 5.033 -4.697 -19.972 1.00 94.94 71 SER A O 1
ATOM 571 N N . LEU A 1 72 ? 4.722 -3.133 -18.392 1.00 95.12 72 LEU A N 1
ATOM 572 C CA . LEU A 1 72 ? 4.067 -4.009 -17.426 1.00 95.12 72 LEU A CA 1
ATOM 573 C C . LEU A 1 72 ? 2.550 -3.802 -17.420 1.00 95.12 72 LEU A C 1
ATOM 575 O O . LEU A 1 72 ? 2.053 -2.681 -17.515 1.00 95.12 72 LEU A O 1
ATOM 579 N N . SER A 1 73 ? 1.814 -4.891 -17.217 1.00 93.88 73 SER A N 1
ATOM 580 C CA . SER A 1 73 ? 0.361 -4.892 -17.047 1.00 93.88 73 SER A CA 1
ATOM 581 C C . SER A 1 73 ? -0.057 -5.833 -15.921 1.00 93.88 73 SER A C 1
ATOM 583 O O . SER A 1 73 ? 0.686 -6.734 -15.540 1.00 93.88 73 SER A O 1
ATOM 585 N N . TRP A 1 74 ? -1.264 -5.631 -15.398 1.00 92.81 74 TRP A N 1
ATOM 586 C CA . TRP A 1 74 ? -1.863 -6.529 -14.415 1.00 92.81 74 TRP A CA 1
ATOM 587 C C . TRP A 1 74 ? -2.641 -7.653 -15.098 1.00 92.81 74 TRP A C 1
ATOM 589 O O . TRP A 1 74 ? -3.404 -7.401 -16.028 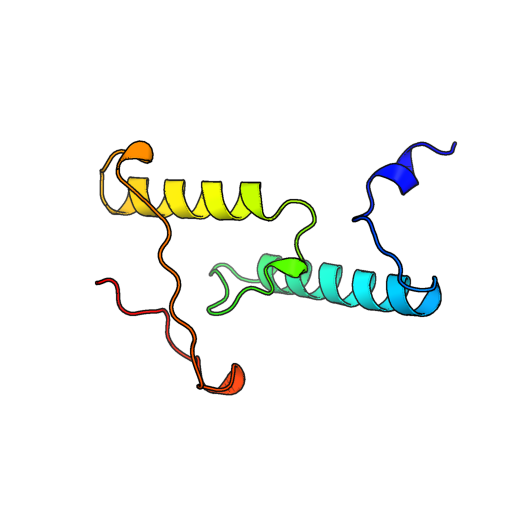1.00 92.81 74 TRP A O 1
ATOM 599 N N . GLU A 1 75 ? -2.496 -8.866 -14.575 1.00 91.44 75 GLU A N 1
ATOM 600 C CA . GLU A 1 75 ? -3.332 -10.021 -14.893 1.00 91.44 75 GLU A CA 1
ATOM 601 C C . GLU A 1 75 ? -3.945 -10.563 -13.597 1.00 91.44 75 GLU A C 1
ATOM 603 O O . GLU A 1 75 ? -3.333 -10.485 -12.528 1.00 91.44 75 GLU A O 1
ATOM 608 N N . PHE A 1 76 ? -5.169 -11.088 -13.681 1.00 89.69 76 PHE A N 1
ATOM 609 C CA . PHE A 1 76 ? -5.911 -11.586 -12.527 1.00 89.69 76 PHE A CA 1
ATOM 610 C C . PHE A 1 76 ? -6.445 -12.986 -12.805 1.00 89.69 76 PHE A C 1
ATOM 612 O O . PHE A 1 76 ? -7.105 -13.218 -13.816 1.00 89.69 76 PHE A O 1
ATOM 619 N N . ILE A 1 77 ? -6.209 -13.900 -11.865 1.00 88.38 77 ILE A N 1
ATOM 620 C CA . ILE A 1 77 ? -6.708 -15.274 -11.909 1.00 88.38 77 ILE A CA 1
ATOM 621 C C . ILE A 1 77 ? -7.565 -15.498 -10.666 1.00 88.38 77 ILE A C 1
ATOM 623 O O . ILE A 1 77 ? -7.145 -15.195 -9.549 1.00 88.38 77 ILE A O 1
ATOM 627 N N . VAL A 1 78 ? -8.775 -16.026 -10.856 1.00 89.75 78 VAL A N 1
ATOM 628 C CA . VAL A 1 78 ? -9.653 -16.390 -9.739 1.00 89.75 78 VAL A CA 1
ATOM 629 C C . VAL A 1 78 ? -9.112 -17.664 -9.093 1.00 89.75 78 VAL A C 1
ATOM 631 O O . VAL A 1 78 ? -9.069 -18.716 -9.728 1.00 89.75 78 VAL A O 1
ATOM 634 N N . SER A 1 79 ? -8.701 -17.564 -7.829 1.00 86.75 79 SER A N 1
ATOM 635 C CA . SER A 1 79 ? -8.252 -18.705 -7.030 1.00 86.75 79 SER A CA 1
ATOM 636 C C . SER A 1 79 ? -9.412 -19.296 -6.231 1.00 86.75 79 SER A C 1
ATOM 638 O O . SER A 1 79 ? -10.214 -18.562 -5.659 1.00 86.75 79 SER A O 1
ATOM 640 N N . VAL A 1 80 ? -9.478 -20.627 -6.168 1.00 90.56 80 VAL A N 1
ATOM 641 C CA . VAL A 1 80 ? -10.378 -21.375 -5.265 1.00 90.56 80 VAL A CA 1
ATOM 642 C C . VAL A 1 80 ? -9.686 -21.796 -3.965 1.00 90.56 80 VAL A C 1
ATOM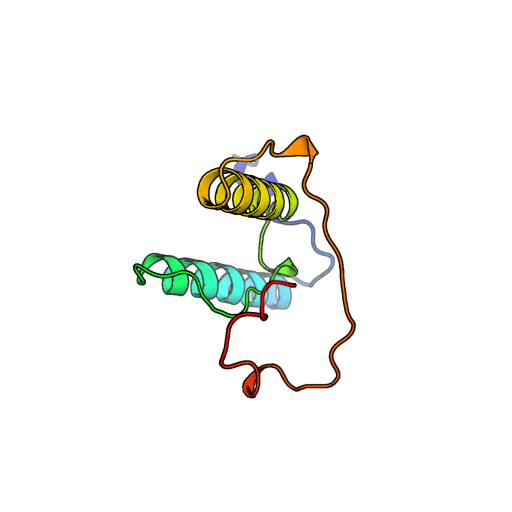 644 O O . VAL A 1 80 ? -10.300 -22.430 -3.110 1.00 90.56 80 VAL A O 1
ATOM 647 N N . VAL A 1 81 ? -8.393 -21.492 -3.834 1.00 87.69 81 VAL A N 1
ATOM 648 C CA . VAL A 1 81 ? -7.591 -21.814 -2.653 1.00 87.69 81 VAL A CA 1
ATOM 649 C C . VAL A 1 81 ? -7.915 -20.813 -1.551 1.00 87.69 81 VAL A C 1
ATOM 651 O O . VAL A 1 81 ? -7.903 -19.611 -1.797 1.00 87.69 81 VAL A O 1
ATOM 654 N N . ASP A 1 82 ? -8.182 -21.319 -0.349 1.00 88.19 82 ASP A N 1
ATOM 655 C CA . ASP A 1 82 ? -8.385 -20.491 0.841 1.00 88.19 82 ASP A CA 1
ATOM 656 C C . ASP A 1 82 ? -7.128 -19.678 1.184 1.00 88.19 82 ASP A C 1
ATOM 658 O O . ASP A 1 82 ? -6.008 -20.189 1.077 1.00 88.19 82 ASP A O 1
ATOM 662 N N . ASP A 1 83 ? -7.321 -18.443 1.650 1.00 86.56 83 ASP A N 1
ATOM 663 C CA . ASP A 1 83 ? -6.242 -17.501 1.963 1.00 86.56 83 ASP A CA 1
ATOM 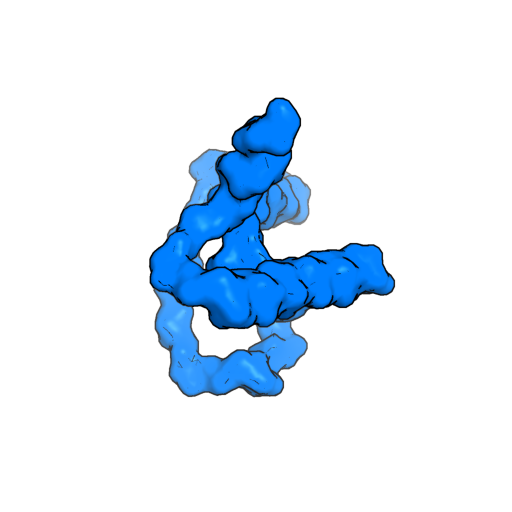664 C C . ASP A 1 83 ? -5.206 -18.087 2.940 1.00 86.56 83 ASP A C 1
ATOM 666 O O . ASP A 1 83 ? -4.013 -17.817 2.803 1.00 86.56 83 ASP A O 1
ATOM 670 N N . ASN A 1 84 ? -5.615 -18.950 3.882 1.00 86.19 84 ASN A N 1
ATOM 671 C CA . ASN A 1 84 ? -4.695 -19.564 4.848 1.00 86.19 84 ASN A CA 1
ATOM 672 C C . ASN A 1 84 ? -3.709 -20.553 4.206 1.00 86.19 84 ASN A C 1
ATOM 674 O O . ASN A 1 84 ? -2.679 -20.872 4.799 1.00 86.19 84 ASN A O 1
ATOM 678 N N . ASN A 1 85 ? -4.014 -21.040 3.002 1.00 88.06 85 ASN A N 1
ATOM 679 C CA . ASN A 1 85 ? -3.174 -21.980 2.264 1.00 88.06 85 ASN A CA 1
ATOM 680 C C . ASN A 1 85 ? -2.232 -21.278 1.266 1.00 88.06 85 ASN A C 1
ATOM 682 O O . ASN A 1 85 ? -1.417 -21.940 0.623 1.00 88.06 85 ASN A O 1
ATOM 686 N N . LEU A 1 86 ? -2.307 -19.948 1.134 1.00 85.44 86 LEU A N 1
ATOM 687 C CA . LEU A 1 86 ? -1.438 -19.148 0.267 1.00 85.44 86 LEU A CA 1
ATOM 688 C C . LEU A 1 86 ? -0.161 -18.729 1.017 1.00 85.44 86 LEU A C 1
ATOM 690 O O . LEU A 1 86 ? 0.024 -17.573 1.395 1.00 85.44 86 LEU A O 1
ATOM 694 N N . LEU A 1 87 ? 0.724 -19.700 1.251 1.00 85.75 87 LEU A N 1
ATOM 695 C CA . LEU A 1 87 ? 1.962 -19.514 2.026 1.00 85.75 87 LEU A CA 1
ATOM 696 C C . LEU A 1 87 ? 3.159 -19.033 1.196 1.00 85.75 87 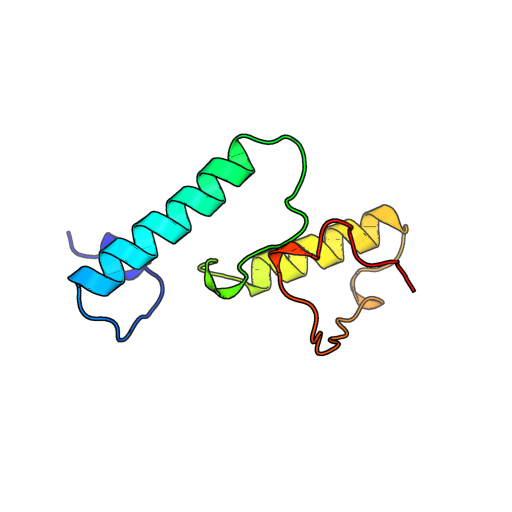LEU A C 1
ATOM 698 O O . LEU A 1 87 ? 4.200 -18.694 1.754 1.00 85.75 87 LEU A O 1
ATOM 702 N N . GLU A 1 88 ? 3.032 -19.014 -0.128 1.00 85.69 88 GLU A N 1
ATOM 703 C CA . GLU A 1 88 ? 4.125 -18.686 -1.040 1.00 85.69 88 GLU A CA 1
ATOM 704 C C . GLU A 1 88 ? 3.719 -17.565 -2.003 1.00 85.69 88 GLU A C 1
ATOM 706 O O . GLU A 1 88 ? 2.553 -17.487 -2.404 1.00 85.69 88 GLU A O 1
ATOM 711 N N . PRO A 1 89 ? 4.665 -16.690 -2.400 1.00 83.44 89 PRO A N 1
ATOM 712 C CA . PRO A 1 89 ? 4.404 -15.707 -3.440 1.00 83.44 89 PRO A CA 1
ATOM 713 C C . PRO A 1 89 ? 4.061 -16.403 -4.767 1.00 83.44 89 PRO A C 1
ATOM 715 O O . PRO A 1 89 ? 4.561 -17.499 -5.042 1.00 83.44 89 PRO A O 1
ATOM 718 N N . PRO A 1 90 ? 3.248 -15.765 -5.628 1.00 79.75 90 PRO A N 1
ATOM 719 C CA . PRO A 1 90 ? 2.918 -16.326 -6.928 1.00 79.75 90 PRO A CA 1
ATOM 720 C C . PRO A 1 90 ? 4.191 -16.555 -7.747 1.00 79.75 90 PRO A C 1
ATOM 722 O O . PRO A 1 90 ? 5.097 -15.716 -7.780 1.00 79.75 90 PRO A O 1
ATOM 725 N N . LYS A 1 91 ? 4.255 -17.707 -8.420 1.00 73.81 91 LYS A N 1
ATOM 726 C CA . LYS A 1 91 ? 5.336 -18.002 -9.360 1.00 73.81 91 LYS A CA 1
ATOM 727 C C . LYS A 1 91 ? 5.238 -17.001 -10.508 1.00 73.81 91 LYS A C 1
ATOM 729 O O . LYS A 1 91 ? 4.194 -16.903 -11.146 1.00 73.81 91 LYS A O 1
ATOM 734 N N . VAL A 1 92 ? 6.313 -16.244 -10.722 1.00 63.62 92 VAL A N 1
ATOM 735 C CA . VAL A 1 92 ? 6.439 -15.334 -11.866 1.00 63.62 92 VAL A CA 1
ATOM 736 C C . VAL A 1 92 ? 6.328 -16.189 -13.129 1.00 63.62 92 VAL A C 1
ATOM 738 O O . VAL A 1 92 ? 7.085 -17.154 -13.254 1.00 63.62 92 VAL A O 1
ATOM 741 N N . GLN A 1 93 ? 5.349 -15.893 -13.987 1.00 48.72 93 GLN A N 1
ATOM 742 C CA . GLN A 1 93 ? 5.266 -16.479 -15.328 1.00 48.72 93 GLN A CA 1
ATOM 743 C C . GLN A 1 93 ? 6.305 -15.842 -16.248 1.00 48.72 93 GLN A C 1
ATOM 745 O O . GLN A 1 93 ? 6.550 -14.622 -16.097 1.00 48.72 93 GLN A O 1
#

Sequence (93 aa):
LAIHFLQAYPSMKQLGAWTRDLVHRVEQLAKWAETTHPPIIFWISGFTFPTGFLTAVLQLAARKNTISVDSLSWEFIVSVVDDNNLLEPPKVQ

Solvent-accessible surface area (backbone atoms only — not comparable to full-atom values): 6244 Å² total; per-residue (Å²): 143,78,68,77,75,75,75,58,71,91,73,91,59,56,69,73,59,41,53,52,52,50,51,54,38,48,50,55,52,52,57,44,71,77,42,99,58,84,71,79,72,77,70,58,86,59,47,83,58,46,67,63,55,53,51,50,51,45,47,52,52,16,63,75,68,74,51,62,55,88,81,60,81,90,85,88,78,91,73,90,72,58,75,91,74,57,83,63,70,81,79,83,128

pLDDT: mean 86.89, std 13.56, range [40.44, 96.56]

Radius of gyration: 16.55 Å; Cα contacts (8 Å, |Δi|>4): 25; chains: 1; bounding box: 38×44×36 Å

Mean predicted aligned error: 6.28 Å

Organism: Chiloscyllium punctatum (NCBI:txid137246)